Protein AF-A0A4R9WVE3-F1 (afdb_monomer)

Sequence (110 aa):
GKPPVSQAGTFTANPLSMVAGAAAMRALTELEIERLTALGAQVRSELGATLAASDLGGHVTGAASLFCVFIGDEEVKDYASAYHAWQQRQRLSRLISLCRDEGILLSRIG

Mean predicted aligned error: 4.65 Å

Secondary structure (DSSP, 8-state):
---SS----TTTT-HHHHHHHHHHHHH--HHHHHHHHHHHHHHHHHHHHHHHTSTT--EEE-STT--EEE-SSS---SHHHHHHHHHTTHHHHHHHHHHHHTT----TT-

Radius of gyration: 19.59 Å; Cα contacts (8 Å, |Δi|>4): 97; chains: 1; bounding box: 46×34×48 Å

Structure (mmCIF, N/CA/C/O backbone):
data_AF-A0A4R9WVE3-F1
#
_entry.id   AF-A0A4R9WVE3-F1
#
loop_
_atom_site.group_PDB
_atom_site.id
_atom_site.type_symbol
_atom_site.label_atom_id
_atom_site.label_alt_id
_atom_site.label_comp_id
_atom_site.label_asym_id
_atom_site.label_entity_id
_atom_site.label_seq_id
_atom_site.pdbx_PDB_ins_code
_atom_site.Cartn_x
_atom_site.Cartn_y
_atom_site.Cartn_z
_atom_site.occupancy
_atom_site.B_iso_or_equiv
_atom_site.auth_seq_id
_atom_site.auth_comp_id
_atom_site.auth_asym_id
_atom_site.auth_atom_id
_atom_site.pdbx_PDB_model_num
ATOM 1 N N . GLY A 1 1 ? 29.026 19.519 -27.426 1.00 76.00 1 GLY A N 1
ATOM 2 C CA . GLY A 1 1 ? 28.943 20.551 -26.372 1.00 76.00 1 GLY A CA 1
ATOM 3 C C . GLY A 1 1 ? 28.526 19.898 -25.072 1.00 76.00 1 GLY A C 1
ATOM 4 O O . GLY A 1 1 ? 27.863 18.869 -25.128 1.00 76.00 1 GLY A O 1
ATOM 5 N N . LYS A 1 2 ? 28.942 20.440 -23.924 1.00 67.62 2 LYS A N 1
ATOM 6 C CA . LYS A 1 2 ? 28.551 19.920 -22.603 1.00 67.62 2 LYS A CA 1
ATOM 7 C C . LYS A 1 2 ? 27.018 19.999 -22.465 1.00 67.62 2 LYS A C 1
ATOM 9 O O . LYS A 1 2 ? 26.458 21.001 -22.913 1.00 67.62 2 LYS A O 1
ATOM 14 N N . PRO A 1 3 ? 26.338 18.975 -21.918 1.00 79.38 3 PRO A N 1
ATOM 15 C CA . PRO A 1 3 ? 24.889 19.023 -21.774 1.00 79.38 3 PRO A CA 1
ATOM 16 C C . PRO A 1 3 ? 24.479 20.211 -20.884 1.00 79.38 3 PRO A C 1
ATOM 18 O O . PRO A 1 3 ? 25.190 20.510 -19.920 1.00 79.38 3 PRO A O 1
ATOM 21 N N . PRO A 1 4 ? 23.350 20.882 -21.187 1.00 85.94 4 PRO A N 1
ATOM 22 C CA . PRO A 1 4 ? 22.867 22.036 -20.422 1.00 85.94 4 PRO A CA 1
ATOM 23 C C . PRO A 1 4 ? 22.509 21.676 -18.972 1.00 85.94 4 PRO A C 1
ATOM 25 O O . PRO A 1 4 ? 22.578 22.532 -18.096 1.00 85.94 4 PRO A O 1
ATOM 28 N N . VAL A 1 5 ? 22.194 20.403 -18.707 1.00 88.12 5 VAL A N 1
ATOM 29 C CA . VAL A 1 5 ? 22.042 19.838 -17.362 1.00 88.12 5 VAL A CA 1
ATOM 30 C C . VAL A 1 5 ? 22.791 18.508 -17.313 1.00 88.12 5 VAL A C 1
ATOM 32 O O . VAL A 1 5 ? 22.510 17.596 -18.087 1.00 88.12 5 VAL A O 1
ATOM 35 N N . SER A 1 6 ? 23.771 18.395 -16.418 1.00 88.69 6 SER A N 1
ATOM 36 C CA . SER A 1 6 ? 24.527 17.157 -16.222 1.00 88.69 6 SER A CA 1
ATOM 37 C C . SER A 1 6 ? 23.801 16.259 -15.225 1.00 88.69 6 SER A C 1
ATOM 39 O O . SER A 1 6 ? 23.819 16.544 -14.031 1.00 88.69 6 SER A O 1
ATOM 41 N N . GLN A 1 7 ? 23.218 15.155 -15.693 1.00 87.50 7 GLN A N 1
ATOM 42 C CA . GLN A 1 7 ? 22.699 14.094 -14.829 1.00 87.50 7 GLN A CA 1
ATOM 43 C C . GLN A 1 7 ? 23.566 12.838 -14.983 1.00 87.50 7 GLN A C 1
ATOM 45 O O . GLN A 1 7 ? 23.334 12.004 -15.853 1.00 87.50 7 GLN A O 1
ATOM 50 N N . ALA A 1 8 ? 24.588 12.717 -14.140 1.00 88.62 8 ALA A N 1
ATOM 51 C CA . ALA A 1 8 ? 25.429 11.528 -14.054 1.00 88.62 8 ALA A CA 1
ATOM 52 C C . ALA A 1 8 ? 25.151 10.783 -12.742 1.00 88.62 8 ALA A C 1
ATOM 54 O O . ALA A 1 8 ? 24.763 11.389 -11.746 1.00 88.62 8 ALA A O 1
ATOM 55 N N . GLY A 1 9 ? 25.388 9.475 -12.722 1.00 92.62 9 GLY A N 1
ATOM 56 C CA . GLY A 1 9 ? 25.367 8.688 -11.493 1.00 92.62 9 GLY A CA 1
ATOM 57 C C . GLY A 1 9 ? 25.704 7.233 -11.776 1.00 92.62 9 GLY A C 1
ATOM 58 O O . GLY A 1 9 ? 25.056 6.624 -12.620 1.00 92.62 9 GLY A O 1
ATOM 59 N N . THR A 1 10 ? 26.685 6.678 -11.062 1.00 94.56 10 THR A N 1
ATOM 60 C CA . THR A 1 10 ? 27.261 5.338 -11.296 1.00 94.56 10 THR A CA 1
ATOM 61 C C . THR A 1 10 ? 26.223 4.215 -11.363 1.00 94.56 10 THR A C 1
ATOM 63 O O . THR A 1 10 ? 26.401 3.259 -12.108 1.00 94.56 10 THR A O 1
ATOM 66 N N . PHE A 1 11 ? 25.125 4.335 -10.613 1.00 95.19 11 PHE A N 1
ATOM 67 C CA . PHE A 1 11 ? 24.059 3.328 -10.565 1.00 95.19 11 PHE A CA 1
ATOM 68 C C . PHE A 1 11 ? 22.808 3.699 -11.367 1.00 95.19 11 PHE A C 1
ATOM 70 O O . PHE A 1 11 ? 21.861 2.908 -11.424 1.00 95.19 11 PHE A O 1
ATOM 77 N N . THR A 1 12 ? 22.787 4.876 -11.994 1.00 95.94 12 THR A N 1
ATOM 78 C CA . THR A 1 12 ? 21.691 5.263 -12.887 1.00 95.94 12 THR A CA 1
ATOM 79 C C . THR A 1 12 ? 21.682 4.308 -14.073 1.00 95.94 12 THR A C 1
ATOM 81 O O . THR A 1 12 ? 22.721 4.079 -14.685 1.00 95.94 12 THR A O 1
ATOM 84 N N . ALA A 1 13 ? 20.517 3.734 -14.376 1.00 95.38 13 ALA A N 1
ATOM 85 C CA . ALA A 1 13 ? 20.352 2.727 -15.426 1.00 95.38 13 ALA A CA 1
ATOM 86 C C . ALA A 1 13 ? 21.244 1.476 -15.268 1.00 95.38 13 ALA A C 1
ATOM 88 O O . ALA A 1 13 ? 21.583 0.826 -16.257 1.00 95.38 13 ALA A O 1
ATOM 89 N N . ASN A 1 14 ? 21.609 1.098 -14.034 1.00 97.44 14 ASN A N 1
ATOM 90 C CA . ASN A 1 14 ? 22.308 -0.168 -13.823 1.00 97.44 14 ASN A CA 1
ATOM 91 C C . ASN A 1 14 ? 21.451 -1.357 -14.339 1.00 97.44 14 ASN A C 1
ATOM 93 O O . ASN A 1 14 ? 20.222 -1.337 -14.182 1.00 97.44 14 ASN A O 1
ATOM 97 N N . PRO A 1 15 ? 22.060 -2.403 -14.932 1.00 98.06 15 PRO A N 1
ATOM 98 C CA . PRO A 1 15 ? 21.310 -3.483 -15.578 1.00 98.06 15 PRO A CA 1
ATOM 99 C C . PRO A 1 15 ? 20.340 -4.227 -14.656 1.00 98.06 15 PRO A C 1
ATOM 101 O O . PRO A 1 15 ? 19.257 -4.605 -15.096 1.00 98.06 15 PRO A O 1
ATOM 104 N N . LEU A 1 16 ? 20.690 -4.402 -13.376 1.00 98.25 16 LEU A N 1
ATOM 1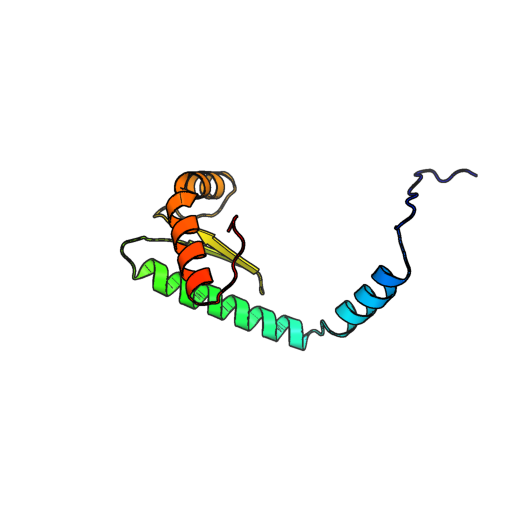05 C CA . LEU A 1 16 ? 19.838 -5.097 -12.411 1.00 98.25 16 LEU A CA 1
ATOM 106 C C . LEU A 1 16 ? 18.508 -4.358 -12.221 1.00 98.25 16 LEU A C 1
ATOM 108 O O . LEU A 1 16 ? 17.444 -4.957 -12.371 1.00 98.25 16 LEU A O 1
ATOM 112 N N . SER A 1 17 ? 18.560 -3.050 -11.954 1.00 98.25 17 SER A N 1
ATOM 113 C CA . SER A 1 17 ? 17.357 -2.228 -11.805 1.00 98.25 17 SER A CA 1
ATOM 114 C C . SER A 1 17 ? 16.536 -2.171 -13.091 1.00 98.25 17 SER A C 1
ATOM 116 O O . SER A 1 17 ? 15.311 -2.206 -13.023 1.00 98.25 17 SER A O 1
ATOM 118 N N . MET A 1 18 ? 17.179 -2.110 -14.261 1.00 98.50 18 MET A N 1
ATOM 119 C CA . MET A 1 18 ? 16.467 -2.042 -15.543 1.00 98.50 18 MET A CA 1
ATOM 120 C C . MET A 1 18 ? 15.732 -3.344 -15.870 1.00 98.50 18 MET A C 1
ATOM 122 O O . MET A 1 18 ? 14.568 -3.306 -16.268 1.00 98.50 18 MET A O 1
ATOM 126 N N . VAL A 1 19 ? 16.367 -4.499 -15.654 1.00 98.69 19 VAL A N 1
ATOM 127 C CA . VAL A 1 19 ? 15.738 -5.806 -15.896 1.00 98.69 19 VAL A CA 1
ATOM 128 C C . VAL A 1 19 ? 14.624 -6.074 -14.882 1.00 98.69 19 VAL A C 1
ATOM 130 O O . VAL A 1 19 ? 13.514 -6.426 -15.285 1.00 98.69 19 VAL A O 1
ATOM 133 N N . ALA A 1 20 ? 14.880 -5.858 -13.586 1.00 98.56 20 ALA A N 1
ATOM 134 C CA . ALA A 1 20 ? 13.877 -6.055 -12.539 1.00 98.56 20 ALA A CA 1
ATOM 135 C C . ALA A 1 20 ? 12.684 -5.099 -12.704 1.00 98.56 20 ALA A C 1
ATOM 137 O O . ALA A 1 20 ? 11.536 -5.528 -12.623 1.00 98.56 20 ALA A O 1
ATOM 138 N N . GLY A 1 21 ? 12.946 -3.824 -13.009 1.00 98.56 21 GLY A N 1
ATOM 139 C CA . GLY A 1 21 ? 11.909 -2.827 -13.265 1.00 98.56 21 GLY A CA 1
ATOM 140 C C . GLY A 1 21 ? 11.054 -3.178 -14.481 1.00 98.56 21 GLY A C 1
ATOM 141 O O . GLY A 1 21 ? 9.831 -3.161 -14.391 1.00 98.56 21 GLY A O 1
ATOM 142 N N . ALA A 1 22 ? 11.667 -3.575 -15.602 1.00 98.69 22 ALA A N 1
ATOM 143 C CA . ALA A 1 22 ? 10.920 -3.990 -16.789 1.00 98.69 22 ALA A CA 1
ATOM 144 C C . ALA A 1 22 ? 10.048 -5.230 -16.529 1.00 98.69 22 ALA A C 1
ATOM 146 O O . ALA A 1 22 ? 8.922 -5.298 -17.016 1.00 98.69 22 ALA A O 1
ATOM 147 N N . ALA A 1 23 ? 10.547 -6.205 -15.760 1.00 98.75 23 ALA A N 1
ATOM 148 C CA . ALA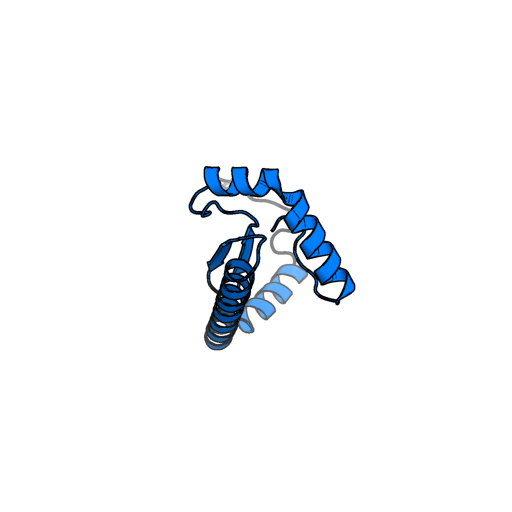 A 1 23 ? 9.760 -7.368 -15.357 1.00 98.75 23 ALA A CA 1
ATOM 149 C C . ALA A 1 23 ? 8.580 -6.974 -14.451 1.00 98.75 23 ALA A C 1
ATOM 151 O O . ALA A 1 23 ? 7.455 -7.392 -14.715 1.00 98.75 23 ALA A O 1
ATOM 152 N N . ALA A 1 24 ? 8.812 -6.118 -13.450 1.00 98.50 24 ALA A N 1
ATOM 153 C CA . ALA A 1 24 ? 7.768 -5.623 -12.554 1.00 98.50 24 ALA A CA 1
ATOM 154 C C . ALA A 1 24 ? 6.669 -4.859 -13.312 1.00 98.50 24 ALA A C 1
ATOM 156 O O . ALA A 1 24 ? 5.489 -5.144 -13.131 1.00 98.50 24 ALA A O 1
ATOM 157 N N . MET A 1 25 ? 7.046 -3.952 -14.220 1.00 98.44 25 MET A N 1
ATOM 158 C CA . MET A 1 25 ? 6.085 -3.174 -15.012 1.00 98.44 25 MET A CA 1
ATOM 159 C C . MET A 1 25 ? 5.269 -4.041 -15.977 1.00 98.44 25 MET A C 1
ATOM 161 O O . MET A 1 25 ? 4.095 -3.768 -16.186 1.00 98.44 25 MET A O 1
ATOM 165 N N . ARG A 1 26 ? 5.856 -5.102 -16.550 1.00 98.56 26 ARG A N 1
ATOM 166 C CA . ARG A 1 26 ? 5.115 -6.056 -17.398 1.00 98.56 26 ARG A CA 1
ATOM 167 C C . ARG A 1 26 ? 4.130 -6.912 -16.602 1.00 98.56 26 ARG A C 1
ATOM 169 O O . ARG A 1 26 ? 3.106 -7.302 -17.149 1.00 98.56 26 ARG A O 1
ATOM 176 N N . ALA A 1 27 ? 4.449 -7.221 -15.345 1.00 98.44 27 ALA A N 1
ATOM 177 C CA . ALA A 1 27 ? 3.562 -7.970 -14.458 1.00 98.44 27 ALA A CA 1
ATOM 178 C C . ALA A 1 27 ? 2.408 -7.109 -13.915 1.00 98.44 27 ALA A C 1
ATOM 180 O O . ALA A 1 27 ? 1.328 -7.632 -13.648 1.00 98.44 27 ALA A O 1
ATOM 181 N N . LEU A 1 28 ? 2.613 -5.794 -13.780 1.00 98.06 28 LEU A N 1
ATOM 182 C CA . LEU A 1 28 ? 1.601 -4.839 -13.328 1.00 98.06 28 LEU A CA 1
ATOM 183 C C . LEU A 1 28 ? 0.621 -4.480 -14.460 1.00 98.06 28 LEU A C 1
ATOM 185 O O . LEU A 1 28 ? 0.602 -3.362 -14.971 1.00 98.06 28 LEU A O 1
ATOM 189 N N . THR A 1 29 ? -0.169 -5.466 -14.876 1.00 98.56 29 THR A N 1
ATOM 190 C CA . THR A 1 29 ? -1.221 -5.306 -15.890 1.00 98.56 29 THR A CA 1
ATOM 191 C C . THR A 1 29 ? -2.404 -4.490 -15.359 1.00 98.56 29 THR A C 1
ATOM 193 O O . THR A 1 29 ? -2.568 -4.342 -14.149 1.00 98.56 29 THR A O 1
ATOM 196 N N . GLU A 1 30 ? -3.272 -4.005 -16.251 1.00 98.31 30 GLU A N 1
ATOM 197 C CA . GLU A 1 30 ? -4.518 -3.320 -15.865 1.00 98.31 30 GLU A CA 1
ATOM 198 C C . GLU A 1 30 ? -5.394 -4.192 -14.952 1.00 98.31 30 GLU A C 1
ATOM 200 O O . GLU A 1 30 ? -5.850 -3.721 -13.913 1.00 98.31 30 GLU A O 1
ATOM 205 N N . LEU A 1 31 ? -5.523 -5.488 -15.260 1.00 98.50 31 LEU A N 1
ATOM 206 C CA . LEU A 1 31 ? -6.260 -6.443 -14.429 1.00 98.50 31 LEU A CA 1
ATOM 207 C C . LEU A 1 31 ? -5.668 -6.563 -13.014 1.00 98.50 31 LEU A C 1
ATOM 209 O O . LEU A 1 31 ? -6.403 -6.622 -12.030 1.00 98.50 31 LEU A O 1
ATOM 213 N N . GLU A 1 32 ? -4.338 -6.578 -12.887 1.00 98.44 32 GLU A N 1
ATOM 214 C CA . GLU A 1 32 ? -3.690 -6.601 -11.571 1.00 98.44 32 GLU A CA 1
ATOM 215 C C . GLU A 1 32 ? -3.880 -5.281 -10.816 1.00 98.44 32 GLU A C 1
ATOM 217 O O . GLU A 1 32 ? -4.085 -5.300 -9.602 1.00 98.44 32 GLU A O 1
ATOM 222 N N . ILE A 1 33 ? -3.877 -4.138 -11.509 1.00 98.38 33 ILE A N 1
ATOM 223 C CA . ILE A 1 33 ? -4.182 -2.831 -10.908 1.00 98.38 33 ILE A CA 1
ATOM 224 C C . ILE A 1 33 ? -5.623 -2.803 -10.381 1.00 98.38 33 ILE A C 1
ATOM 226 O O . ILE A 1 33 ? -5.851 -2.356 -9.253 1.00 98.38 33 ILE A O 1
ATOM 230 N N . GLU A 1 34 ? -6.589 -3.306 -11.150 1.00 98.56 34 GLU A N 1
ATOM 231 C CA . GLU A 1 34 ? -7.989 -3.422 -10.727 1.00 98.56 34 GLU A CA 1
ATOM 232 C C . GLU A 1 34 ? -8.130 -4.344 -9.514 1.00 98.56 34 GLU A C 1
ATOM 234 O O . GLU A 1 34 ? -8.747 -3.967 -8.514 1.00 98.56 34 GLU A O 1
ATOM 239 N N . ARG A 1 35 ? -7.485 -5.517 -9.547 1.00 98.56 35 ARG A N 1
ATOM 240 C CA . ARG A 1 35 ? -7.483 -6.472 -8.431 1.00 98.56 35 ARG A CA 1
ATOM 241 C C . ARG A 1 35 ? -6.903 -5.857 -7.157 1.00 98.56 35 ARG A C 1
ATOM 243 O O . ARG A 1 35 ? -7.496 -5.976 -6.086 1.00 98.56 35 ARG A O 1
ATOM 250 N N . LEU A 1 36 ? -5.758 -5.181 -7.257 1.00 98.44 36 LEU A N 1
ATOM 251 C CA . LEU A 1 36 ? -5.112 -4.494 -6.136 1.00 98.44 36 LEU A CA 1
ATOM 252 C C . LEU A 1 36 ? -5.958 -3.324 -5.612 1.00 98.44 36 LEU A C 1
ATOM 254 O O . LEU A 1 36 ? -6.016 -3.096 -4.403 1.00 98.44 36 LEU A O 1
ATOM 258 N N . THR A 1 37 ? -6.648 -2.611 -6.503 1.00 98.56 37 THR A N 1
ATOM 259 C CA . THR A 1 37 ? -7.584 -1.539 -6.144 1.00 98.56 37 THR A CA 1
ATOM 260 C C . THR A 1 37 ? -8.781 -2.078 -5.368 1.00 98.56 37 THR A C 1
ATOM 262 O O . THR A 1 37 ? -9.140 -1.505 -4.339 1.00 98.56 37 THR A O 1
ATOM 265 N N . ALA A 1 38 ? -9.360 -3.198 -5.809 1.00 98.56 38 ALA A N 1
ATOM 266 C CA . ALA A 1 38 ? -10.463 -3.859 -5.118 1.00 98.56 38 ALA A CA 1
ATOM 267 C C . ALA A 1 38 ? -10.047 -4.346 -3.721 1.00 98.56 38 ALA A C 1
ATOM 269 O O . ALA A 1 38 ? -10.738 -4.061 -2.745 1.00 98.56 38 ALA A O 1
ATOM 270 N N . LEU A 1 39 ? -8.880 -4.989 -3.603 1.00 98.56 39 LEU A N 1
ATOM 271 C CA . LEU A 1 39 ? -8.339 -5.415 -2.308 1.00 98.56 39 LEU A CA 1
ATOM 272 C C . LEU A 1 39 ? -8.080 -4.234 -1.369 1.00 98.56 39 LEU A C 1
ATOM 274 O O . LEU A 1 39 ? -8.436 -4.287 -0.195 1.00 98.56 39 LEU A O 1
ATOM 278 N N . GLY A 1 40 ? -7.496 -3.145 -1.871 1.00 98.19 40 GLY A N 1
ATOM 279 C CA . GLY A 1 40 ? -7.283 -1.955 -1.053 1.00 98.19 40 GLY A CA 1
ATOM 280 C C . GLY A 1 40 ? -8.593 -1.293 -0.623 1.00 98.19 40 GLY A C 1
ATOM 281 O O . GLY A 1 40 ? -8.696 -0.829 0.511 1.00 98.19 40 GLY A O 1
ATOM 282 N N . ALA A 1 41 ? -9.617 -1.280 -1.482 1.00 98.44 41 ALA A N 1
ATOM 283 C CA . ALA A 1 41 ? -10.950 -0.802 -1.116 1.00 98.44 41 ALA A CA 1
ATOM 284 C C . ALA A 1 41 ? -11.588 -1.669 -0.021 1.00 98.44 41 ALA A C 1
ATOM 286 O O . ALA A 1 41 ? -12.117 -1.122 0.945 1.00 98.44 41 ALA A O 1
ATOM 287 N N . GLN A 1 42 ? -11.470 -2.995 -0.134 1.00 98.44 42 GLN A N 1
ATOM 288 C CA . GLN A 1 42 ? -11.943 -3.936 0.878 1.00 98.44 42 GLN A CA 1
ATOM 289 C C . GLN A 1 42 ? -11.260 -3.689 2.228 1.00 98.44 42 GLN A C 1
ATOM 291 O O . GLN A 1 42 ? -11.946 -3.454 3.219 1.00 98.44 42 GLN A O 1
ATOM 296 N N . VAL A 1 43 ? -9.923 -3.643 2.260 1.00 97.12 43 VAL A N 1
ATOM 297 C CA . VAL A 1 43 ? -9.158 -3.398 3.495 1.00 97.12 43 VAL A CA 1
ATOM 298 C C . VAL A 1 43 ? -9.540 -2.061 4.131 1.00 97.12 43 VAL A C 1
ATOM 300 O O . VAL A 1 43 ? -9.803 -2.013 5.330 1.00 97.12 43 VAL A O 1
ATOM 303 N N . ARG A 1 44 ? -9.625 -0.972 3.351 1.00 97.56 44 ARG A N 1
ATOM 304 C CA . ARG A 1 44 ? -10.032 0.338 3.890 1.00 97.56 44 ARG A CA 1
ATOM 305 C C . ARG A 1 44 ? -11.452 0.316 4.453 1.00 97.56 44 ARG A C 1
ATOM 307 O O . ARG A 1 44 ? -11.682 0.899 5.509 1.00 97.56 44 ARG A O 1
ATOM 314 N N . SER A 1 45 ? -12.380 -0.360 3.775 1.00 97.75 45 SER A N 1
ATOM 315 C CA . SER A 1 45 ? -13.770 -0.482 4.219 1.00 97.75 45 SER A CA 1
ATOM 316 C C . SER A 1 45 ? -13.888 -1.288 5.514 1.00 97.75 45 SER A C 1
ATOM 318 O O . SER A 1 45 ? -14.530 -0.838 6.459 1.00 97.75 45 SER A O 1
ATOM 320 N N . GLU A 1 46 ? -13.263 -2.463 5.581 1.00 97.31 46 GLU A N 1
ATOM 321 C CA . GLU A 1 46 ? -13.354 -3.359 6.740 1.00 97.31 46 GLU A CA 1
ATOM 322 C C . GLU A 1 46 ? -12.640 -2.789 7.970 1.00 97.31 46 GLU A C 1
ATOM 324 O O . GLU A 1 46 ? -13.193 -2.805 9.073 1.00 97.31 46 GLU A O 1
ATOM 329 N N . LEU A 1 47 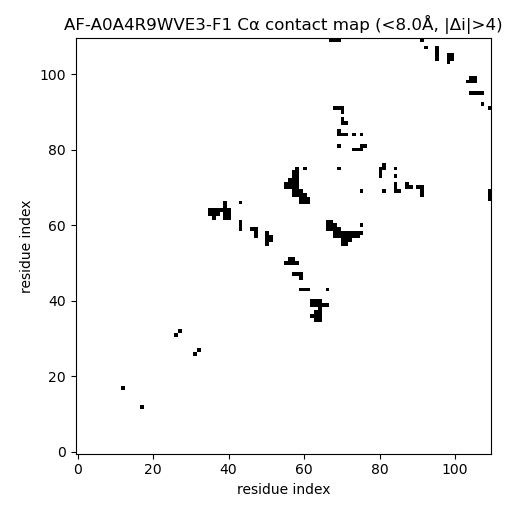? -11.444 -2.218 7.788 1.00 95.00 47 LEU A N 1
ATOM 330 C CA . LEU A 1 47 ? -10.737 -1.530 8.868 1.00 95.00 47 LEU A CA 1
ATOM 331 C C . LEU A 1 47 ? -11.512 -0.298 9.339 1.00 95.00 47 LEU A C 1
ATOM 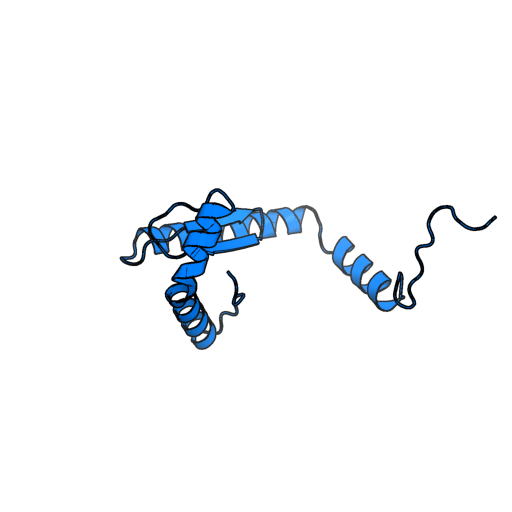333 O O . LEU A 1 47 ? -11.644 -0.095 10.543 1.00 95.00 47 LEU A O 1
ATOM 337 N N . GLY A 1 48 ? -12.062 0.496 8.415 1.00 94.94 48 GLY A N 1
ATOM 338 C CA . GLY A 1 48 ? -12.886 1.657 8.751 1.00 94.94 48 GLY A CA 1
ATOM 339 C C . GLY A 1 48 ? -14.122 1.275 9.567 1.00 94.94 48 GLY A C 1
ATOM 340 O O . GLY A 1 48 ? -14.378 1.876 10.607 1.00 94.94 48 GLY A O 1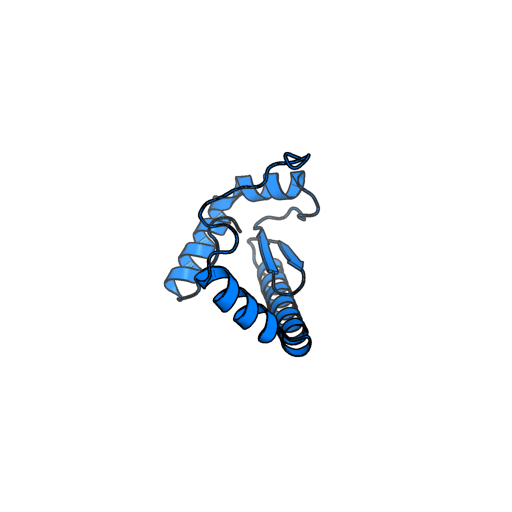
ATOM 341 N N . ALA A 1 49 ? -14.842 0.229 9.154 1.00 95.69 49 ALA A N 1
ATOM 342 C CA . ALA A 1 49 ? -15.999 -0.281 9.888 1.00 95.69 49 ALA A CA 1
ATOM 343 C C . ALA A 1 49 ? -15.618 -0.815 11.279 1.00 95.69 49 ALA A C 1
ATOM 345 O O . ALA A 1 49 ? -16.320 -0.558 12.255 1.00 95.69 49 ALA A O 1
ATOM 346 N N . THR A 1 50 ? -14.485 -1.516 11.383 1.00 94.75 50 THR A N 1
ATOM 347 C CA . THR A 1 50 ? -13.992 -2.067 12.654 1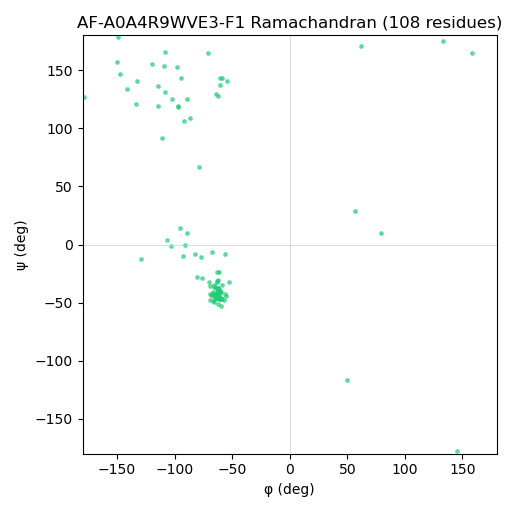.00 94.75 50 THR A CA 1
ATOM 348 C C . THR A 1 50 ? -13.584 -0.962 13.626 1.00 94.75 50 THR A C 1
ATOM 350 O O . THR A 1 50 ? -13.927 -1.025 14.804 1.00 94.75 50 THR A O 1
ATOM 353 N N . LEU A 1 51 ? -12.890 0.074 13.145 1.00 92.69 51 LEU A N 1
ATOM 354 C CA . LEU A 1 51 ? -12.502 1.225 13.963 1.00 92.69 51 LEU A CA 1
ATOM 355 C C . LEU A 1 51 ? -13.723 2.022 14.424 1.00 92.69 51 LEU A C 1
ATOM 357 O O . LEU A 1 51 ? -13.801 2.361 15.602 1.00 92.69 51 LEU A O 1
ATOM 361 N N . ALA A 1 52 ? -14.695 2.245 13.534 1.00 91.94 52 ALA A N 1
ATOM 362 C CA . ALA A 1 52 ? -15.941 2.937 13.860 1.00 91.94 52 ALA A CA 1
ATOM 363 C C . ALA A 1 52 ? -16.794 2.188 14.899 1.00 91.94 52 ALA A C 1
ATOM 365 O O . ALA A 1 52 ? -17.492 2.819 15.686 1.00 91.94 52 ALA A O 1
ATOM 366 N N . ALA A 1 53 ? -16.736 0.853 14.916 1.00 92.88 53 ALA A N 1
ATOM 367 C CA . ALA A 1 53 ? -17.423 0.021 15.904 1.00 92.88 53 ALA A CA 1
ATOM 368 C C . ALA A 1 53 ? -16.658 -0.124 17.235 1.00 92.88 53 ALA A C 1
ATOM 370 O O . ALA A 1 53 ? -17.184 -0.713 18.178 1.00 92.88 53 ALA A O 1
ATOM 371 N N . SER A 1 54 ? -15.417 0.363 17.311 1.00 90.31 54 SER A N 1
ATOM 372 C CA . SER A 1 54 ? -14.561 0.243 18.492 1.00 90.31 54 SER A CA 1
ATOM 373 C C . SER A 1 54 ? -14.583 1.507 19.352 1.00 90.31 54 SER A C 1
ATOM 375 O O . SER A 1 54 ? -14.690 2.615 18.834 1.00 90.31 54 SER A O 1
ATOM 377 N N . ASP A 1 55 ? -14.331 1.361 20.654 1.00 87.88 55 ASP A N 1
ATOM 378 C CA . ASP A 1 55 ? -14.181 2.498 21.581 1.00 87.88 55 ASP A CA 1
ATOM 379 C C . ASP A 1 55 ? -12.922 3.351 21.316 1.00 87.88 55 ASP A C 1
ATOM 381 O O . ASP A 1 55 ? -12.693 4.365 21.974 1.00 87.88 55 ASP A O 1
ATOM 385 N N . LEU A 1 56 ? -12.049 2.918 20.399 1.00 84.75 56 LEU A N 1
ATOM 386 C CA . LEU A 1 56 ? -10.817 3.632 20.067 1.00 84.75 56 LEU A CA 1
ATOM 387 C C . LEU A 1 56 ? -11.052 4.799 19.108 1.00 84.75 56 LEU A C 1
ATOM 389 O O . LEU A 1 56 ? -10.239 5.730 19.113 1.00 84.75 56 LEU A O 1
ATOM 393 N N . GLY A 1 57 ? -12.094 4.700 18.273 1.00 87.50 57 GLY A N 1
ATOM 394 C CA . GLY A 1 57 ? -12.257 5.532 17.087 1.00 87.50 57 GLY A CA 1
ATOM 395 C C . GLY A 1 57 ? -11.127 5.331 16.068 1.00 87.50 57 GLY A C 1
ATOM 396 O O . GLY A 1 57 ? -10.109 4.673 16.320 1.00 87.50 57 GLY A O 1
ATOM 397 N N . GLY A 1 58 ? -11.288 5.910 14.884 1.00 90.50 58 GLY A N 1
ATOM 398 C CA . GLY A 1 58 ? -10.220 5.944 13.896 1.00 90.50 58 GLY A CA 1
ATOM 399 C C . GLY A 1 58 ? -10.696 6.149 12.470 1.00 90.50 58 GLY A C 1
ATOM 400 O O . GLY A 1 58 ? -11.864 5.971 12.131 1.00 90.50 58 GLY A O 1
ATOM 401 N N . HIS A 1 59 ? -9.735 6.490 11.621 1.00 91.88 59 HIS A N 1
ATOM 402 C CA . HIS A 1 59 ? -9.946 6.784 10.215 1.00 91.88 59 HIS A CA 1
ATOM 403 C C . HIS A 1 59 ? -8.921 6.041 9.368 1.00 91.88 59 HIS A C 1
ATOM 405 O O . HIS A 1 59 ? -7.739 5.962 9.708 1.00 91.88 59 HIS A O 1
ATOM 411 N N . VAL A 1 60 ? -9.372 5.523 8.229 1.00 94.12 60 VAL A N 1
ATOM 412 C CA . VAL A 1 60 ? -8.495 4.905 7.237 1.00 94.12 60 VAL A CA 1
ATOM 413 C C . VAL A 1 60 ? -8.535 5.749 5.977 1.00 94.12 60 VAL A C 1
ATOM 415 O O . VAL A 1 60 ? -9.587 5.925 5.367 1.00 94.12 60 VAL A O 1
ATOM 418 N N . THR A 1 61 ? -7.380 6.269 5.582 1.00 94.44 61 THR A N 1
ATOM 419 C CA . THR A 1 61 ? -7.222 7.038 4.339 1.00 94.44 61 THR A CA 1
ATOM 420 C C . THR A 1 61 ? -6.440 6.216 3.322 1.00 94.44 61 THR A C 1
ATOM 422 O O . THR A 1 61 ? -5.836 5.202 3.671 1.00 94.44 61 THR A O 1
ATOM 425 N N . GLY A 1 62 ? -6.446 6.622 2.054 1.00 94.38 62 GLY A N 1
ATOM 426 C CA . GLY A 1 62 ? -5.638 5.996 1.011 1.00 94.38 62 GLY A CA 1
ATOM 427 C C . GLY A 1 62 ? -6.326 5.967 -0.345 1.00 94.38 62 GLY A C 1
ATOM 428 O O . GLY A 1 62 ? -7.436 6.467 -0.511 1.00 94.38 62 GLY A O 1
ATOM 429 N N . ALA A 1 63 ? -5.654 5.363 -1.319 1.00 96.62 63 ALA A N 1
ATOM 430 C CA . ALA A 1 63 ? -6.128 5.255 -2.693 1.00 96.62 63 ALA A CA 1
ATOM 431 C C . ALA A 1 63 ? -5.635 3.949 -3.323 1.00 96.62 63 ALA A C 1
ATOM 433 O O . ALA A 1 63 ? -4.533 3.491 -3.021 1.00 96.62 63 ALA A O 1
ATOM 434 N N . ALA A 1 64 ? -6.442 3.363 -4.213 1.00 96.81 64 ALA A N 1
ATOM 435 C CA . ALA A 1 64 ? -6.151 2.084 -4.864 1.00 96.81 64 ALA A CA 1
ATOM 436 C C . ALA A 1 64 ? -5.750 1.005 -3.842 1.00 96.81 64 ALA A C 1
ATOM 438 O O . ALA A 1 64 ? -6.558 0.679 -2.976 1.00 96.81 64 ALA A O 1
ATOM 439 N N . SER A 1 65 ? -4.520 0.495 -3.899 1.00 97.25 65 SER A N 1
ATOM 440 C CA . SER A 1 65 ? -3.978 -0.516 -2.983 1.00 97.25 65 SER A CA 1
ATOM 441 C C . SER A 1 65 ? -3.264 0.049 -1.754 1.00 97.25 65 SER A C 1
ATOM 443 O O . SER A 1 65 ? -2.751 -0.713 -0.940 1.00 97.25 65 SER A O 1
ATOM 445 N N . LEU A 1 66 ? -3.184 1.374 -1.626 1.00 96.94 66 LEU A N 1
ATOM 446 C CA . LEU A 1 66 ? -2.544 2.048 -0.503 1.00 96.94 66 LEU A CA 1
ATOM 447 C C . LEU A 1 66 ? -3.580 2.405 0.560 1.00 96.94 66 LEU A C 1
ATOM 449 O O . LEU A 1 66 ? -4.714 2.794 0.252 1.00 96.94 66 LEU A O 1
ATOM 453 N N . PHE A 1 67 ? -3.171 2.306 1.817 1.00 95.56 67 PHE A N 1
ATOM 454 C CA . PHE A 1 67 ? -3.956 2.745 2.958 1.00 95.56 67 PHE A CA 1
ATOM 455 C C . PHE A 1 67 ? -3.043 3.185 4.103 1.00 95.56 67 PHE A C 1
ATOM 457 O O . PHE A 1 67 ? -1.889 2.772 4.165 1.00 95.56 67 PHE A O 1
ATOM 464 N N . CYS A 1 68 ? -3.574 4.026 4.984 1.00 94.06 68 CYS A N 1
ATOM 465 C CA . CYS A 1 68 ? -2.923 4.479 6.207 1.00 94.06 68 CYS A CA 1
ATOM 466 C C . CYS A 1 68 ? -3.972 4.567 7.319 1.00 94.06 68 CYS A C 1
ATOM 468 O O . CYS A 1 68 ? -5.077 5.076 7.092 1.00 94.06 68 CYS A O 1
ATOM 470 N N . VAL A 1 69 ? -3.631 4.043 8.498 1.00 92.94 69 VAL A N 1
ATOM 471 C CA . VAL A 1 69 ? -4.529 3.959 9.656 1.00 92.94 69 VAL A CA 1
ATOM 472 C C . VAL A 1 69 ? -4.197 5.054 10.662 1.00 92.94 69 VAL A C 1
ATOM 474 O O . VAL A 1 69 ? -3.079 5.135 11.169 1.00 92.94 69 VAL A O 1
ATOM 477 N N . PHE A 1 70 ? -5.208 5.841 11.013 1.00 92.12 70 PHE A N 1
ATOM 478 C CA . PHE A 1 70 ? -5.164 6.840 12.071 1.00 92.12 70 PHE A CA 1
ATOM 479 C C . PHE A 1 70 ? -6.117 6.431 13.195 1.00 92.12 70 PHE A C 1
ATOM 481 O O . PHE A 1 70 ? -7.238 6.001 12.935 1.00 92.12 70 PHE A O 1
ATOM 488 N N . ILE A 1 71 ? -5.671 6.554 14.446 1.00 90.19 71 ILE A N 1
ATOM 489 C CA . ILE A 1 71 ? -6.480 6.251 15.635 1.00 90.19 71 ILE A CA 1
ATOM 490 C C . ILE A 1 71 ? -6.830 7.566 16.325 1.00 90.19 71 ILE A C 1
ATOM 492 O O . ILE A 1 71 ? -5.927 8.364 16.577 1.00 90.19 71 ILE A O 1
ATOM 496 N N . GLY A 1 72 ? -8.104 7.753 16.660 1.00 86.94 72 GLY A N 1
ATOM 497 C CA . GLY A 1 72 ? -8.639 8.977 17.255 1.00 86.94 72 GLY A CA 1
ATOM 498 C C . GLY A 1 72 ? -9.922 9.439 16.566 1.00 86.94 72 GLY A C 1
ATOM 499 O O . GLY A 1 72 ? -10.337 8.859 15.564 1.00 86.94 72 GLY A O 1
ATOM 500 N N . ASP A 1 73 ? -10.527 10.487 17.119 1.00 83.06 73 ASP A N 1
ATOM 501 C CA . ASP A 1 73 ? -11.878 10.936 16.747 1.00 83.06 73 ASP A CA 1
ATOM 502 C C . ASP A 1 73 ? -11.883 12.018 15.655 1.00 83.06 73 ASP A C 1
ATOM 504 O O . ASP A 1 73 ? -12.938 12.398 15.146 1.00 83.06 73 ASP A O 1
ATOM 508 N N . GLU A 1 74 ? -10.709 12.558 15.319 1.00 84.94 74 GLU A N 1
ATOM 509 C CA . GLU A 1 74 ? -10.574 13.605 14.312 1.00 84.94 74 GLU A CA 1
ATOM 510 C C . GLU A 1 74 ? -10.376 13.017 12.915 1.00 84.94 74 GLU A C 1
ATOM 512 O O . GLU A 1 74 ? -9.434 12.263 12.652 1.00 84.94 74 GLU A O 1
ATOM 517 N N . GLU A 1 75 ? -11.239 13.439 11.993 1.00 90.00 75 GLU A N 1
ATOM 518 C CA . GLU A 1 75 ? -11.125 13.095 10.583 1.00 90.00 75 GLU A CA 1
ATOM 519 C C . GLU A 1 75 ? -9.816 13.636 9.987 1.00 90.00 75 GLU A C 1
ATOM 521 O O . GLU A 1 75 ? -9.517 14.832 10.052 1.00 90.00 75 GLU A O 1
ATOM 526 N N . VAL A 1 76 ? -9.057 12.751 9.336 1.00 92.56 76 VAL A N 1
ATOM 527 C CA . VAL A 1 76 ? -7.808 13.100 8.652 1.00 92.56 76 VAL A CA 1
ATOM 528 C C . VAL A 1 76 ? -8.082 13.432 7.188 1.00 92.56 76 VAL A C 1
ATOM 530 O O . VAL A 1 76 ? -8.320 12.544 6.371 1.00 92.56 76 VAL A O 1
ATOM 533 N N . LYS A 1 77 ? -8.014 14.722 6.852 1.00 93.69 77 LYS A N 1
ATOM 534 C CA . LYS A 1 77 ? -8.332 15.256 5.511 1.00 93.69 77 LYS A CA 1
ATOM 535 C C . LYS A 1 77 ? -7.258 16.163 4.920 1.00 93.69 77 LYS A C 1
ATOM 537 O O . LYS A 1 77 ? -7.298 16.494 3.739 1.00 93.69 77 LYS A O 1
ATOM 542 N N . ASP A 1 78 ? -6.303 16.578 5.739 1.00 93.94 78 ASP A N 1
ATOM 543 C CA . ASP A 1 78 ? -5.215 17.466 5.362 1.00 93.94 78 ASP A CA 1
ATOM 544 C C . ASP A 1 78 ? -3.961 17.159 6.187 1.00 93.94 78 ASP A C 1
ATOM 546 O O . ASP A 1 78 ? -3.934 16.277 7.047 1.00 93.94 78 ASP A O 1
ATOM 550 N N . TYR A 1 79 ? -2.888 17.894 5.909 1.00 92.81 79 TYR A N 1
ATOM 551 C CA . TYR A 1 79 ? -1.634 17.725 6.629 1.00 92.81 79 TYR A CA 1
ATOM 552 C C . TYR A 1 79 ? -1.767 18.015 8.132 1.00 92.81 79 TYR A C 1
ATOM 554 O O . TYR A 1 79 ? -1.167 17.312 8.942 1.00 92.81 79 TYR A O 1
ATOM 562 N N . ALA A 1 80 ? -2.529 19.044 8.515 1.00 93.50 80 ALA A N 1
ATOM 563 C CA . ALA A 1 80 ? -2.637 19.462 9.910 1.00 93.50 80 ALA A CA 1
ATOM 564 C C . ALA A 1 80 ? -3.333 18.385 10.754 1.00 93.50 80 ALA A C 1
ATOM 566 O O . ALA A 1 80 ? -2.790 17.961 11.773 1.00 93.50 80 ALA A O 1
ATOM 567 N N . SER A 1 81 ? -4.474 17.880 10.284 1.00 92.88 81 SER A N 1
ATOM 568 C CA . SER A 1 81 ? -5.205 16.764 10.899 1.00 92.88 81 SER A CA 1
ATOM 569 C C . SER A 1 81 ? -4.374 15.476 10.936 1.00 92.88 81 SER A C 1
ATOM 571 O O . SER A 1 81 ? -4.307 14.816 11.973 1.00 92.88 81 SER A O 1
ATOM 573 N N . ALA A 1 82 ? -3.640 15.154 9.863 1.00 91.19 82 ALA A N 1
ATOM 574 C CA . ALA A 1 82 ? -2.729 14.006 9.852 1.00 91.19 82 ALA A CA 1
ATOM 575 C C . ALA A 1 82 ? -1.601 14.146 10.889 1.00 91.19 82 ALA A C 1
ATOM 577 O O . ALA A 1 82 ? -1.253 13.183 11.576 1.00 91.19 82 ALA A O 1
ATOM 578 N N . TYR A 1 83 ? -1.030 15.345 11.025 1.00 90.75 83 TYR A N 1
ATOM 579 C CA . TYR A 1 83 ? 0.017 15.625 12.003 1.00 90.75 83 TYR A CA 1
ATOM 580 C C . TYR A 1 83 ? -0.509 15.542 13.442 1.00 90.75 83 TYR A C 1
ATOM 582 O O . TYR A 1 83 ? 0.157 14.958 14.299 1.00 90.75 83 TYR A O 1
ATOM 590 N N . HIS A 1 84 ? -1.715 16.051 13.706 1.00 89.69 84 HIS A N 1
ATOM 591 C CA . HIS A 1 84 ? -2.379 15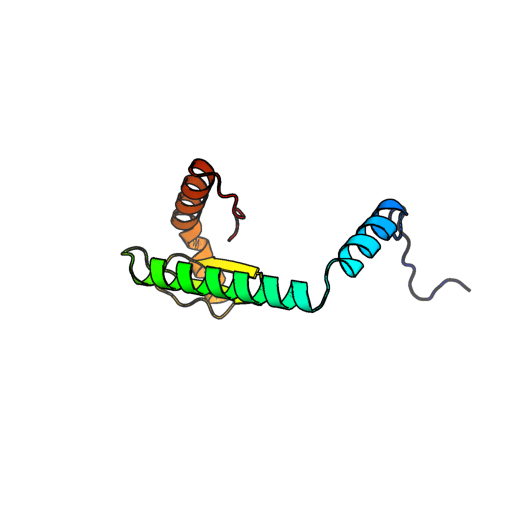.901 15.003 1.00 89.69 84 HIS A CA 1
ATOM 592 C C . HIS A 1 84 ? -2.618 14.428 15.357 1.00 89.69 84 HIS A C 1
ATOM 594 O O . HIS A 1 84 ? -2.229 13.990 16.443 1.00 89.69 84 HIS A O 1
ATOM 600 N N . ALA A 1 85 ? -3.138 13.629 14.424 1.00 88.19 85 ALA A N 1
ATOM 601 C CA . ALA A 1 85 ? -3.297 12.189 14.624 1.00 88.19 85 ALA A CA 1
ATOM 602 C C . ALA A 1 85 ? -1.944 11.481 14.858 1.00 88.19 85 ALA A C 1
ATOM 604 O O . ALA A 1 85 ? -1.822 10.609 15.723 1.00 88.19 85 ALA A O 1
ATOM 605 N N . TRP A 1 86 ? -0.880 11.896 14.158 1.00 86.00 86 TRP A N 1
ATOM 606 C CA . TRP A 1 86 ? 0.470 11.352 14.350 1.00 86.00 86 TRP A CA 1
ATOM 607 C C . TRP A 1 86 ? 1.036 11.609 15.754 1.00 86.00 86 TRP A C 1
ATOM 609 O O . TRP A 1 86 ? 1.749 10.761 16.300 1.00 86.00 86 TRP A O 1
ATO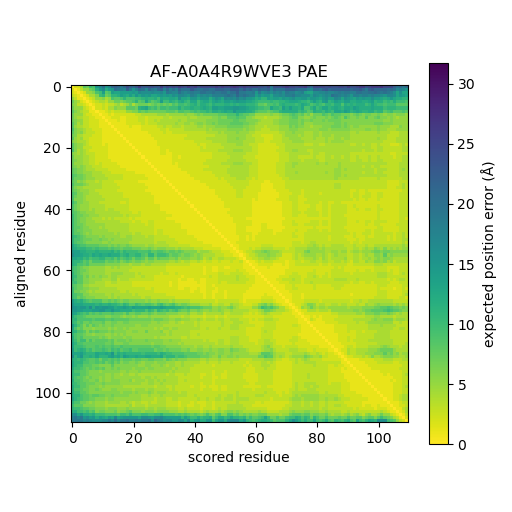M 619 N N . GLN A 1 87 ? 0.693 12.727 16.399 1.00 86.50 87 GLN A N 1
ATOM 620 C CA . GLN A 1 87 ? 1.096 12.982 17.789 1.00 86.50 87 GLN A CA 1
ATOM 621 C C . GLN A 1 87 ? 0.538 11.926 18.760 1.00 86.50 87 GLN A C 1
ATOM 623 O O . GLN A 1 87 ? 1.145 11.656 19.797 1.00 86.50 87 GLN A O 1
ATOM 628 N N . GLN A 1 88 ? -0.556 11.256 18.391 1.00 82.75 88 GLN A N 1
ATOM 629 C CA . GLN A 1 88 ? -1.206 10.197 19.165 1.00 82.75 88 GLN A CA 1
ATOM 630 C C . GLN A 1 88 ? -0.765 8.774 18.758 1.00 82.75 88 GLN A C 1
ATOM 632 O O . GLN A 1 88 ? -1.356 7.777 19.186 1.00 82.75 88 GLN A O 1
ATOM 637 N N . ARG A 1 89 ? 0.336 8.636 17.998 1.00 85.44 89 ARG A N 1
ATOM 638 C CA . ARG A 1 89 ? 0.855 7.363 17.442 1.00 85.44 89 ARG A CA 1
ATOM 639 C C . ARG A 1 89 ? 1.150 6.239 18.440 1.00 85.44 89 ARG A C 1
ATOM 641 O O . ARG A 1 89 ? 1.482 5.134 18.015 1.00 85.44 89 ARG A O 1
ATOM 648 N N . GLN A 1 90 ? 1.089 6.480 19.750 1.00 8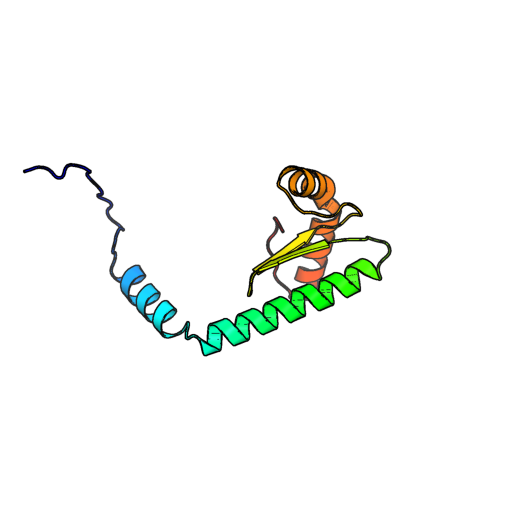9.00 90 GLN A N 1
ATOM 649 C CA . GLN A 1 90 ? 1.277 5.427 20.756 1.00 89.00 90 GLN A CA 1
ATOM 650 C C . GLN A 1 90 ? 0.215 4.327 20.616 1.00 89.00 90 GLN A C 1
ATOM 652 O O . GLN A 1 90 ? 0.548 3.143 20.685 1.00 89.00 90 GLN A O 1
ATOM 657 N N . ARG A 1 91 ? -1.042 4.710 20.343 1.00 88.00 91 ARG A N 1
ATOM 658 C CA . ARG A 1 91 ? -2.143 3.761 20.108 1.00 88.00 91 ARG A CA 1
ATOM 659 C C . ARG A 1 91 ? -1.905 2.941 18.839 1.00 88.00 91 ARG A C 1
ATOM 661 O O . ARG A 1 91 ? -1.951 1.715 18.888 1.00 88.00 91 ARG A O 1
ATOM 668 N N . LEU A 1 92 ? -1.532 3.610 17.746 1.00 89.69 92 LEU A N 1
ATOM 669 C CA . LEU A 1 92 ? -1.159 2.962 16.485 1.00 89.69 92 LEU A CA 1
ATOM 670 C C . LEU A 1 92 ? 0.042 2.015 16.656 1.00 89.69 92 LEU A C 1
ATOM 672 O O . LEU A 1 92 ? 0.036 0.903 16.143 1.00 89.69 92 LEU A O 1
ATOM 676 N N . SER A 1 93 ? 1.052 2.407 17.436 1.00 91.31 93 SER A N 1
ATOM 677 C CA . SER A 1 93 ? 2.225 1.563 17.709 1.00 91.31 93 SER A CA 1
ATOM 678 C C . SER A 1 93 ? 1.845 0.273 18.434 1.00 91.31 93 SER A C 1
ATOM 680 O O . SER A 1 93 ? 2.413 -0.777 18.143 1.00 91.31 93 SER A O 1
ATOM 682 N N . ARG A 1 94 ? 0.874 0.333 19.356 1.00 91.56 94 ARG A N 1
ATOM 683 C CA . ARG A 1 94 ? 0.352 -0.856 20.039 1.00 91.56 94 ARG A CA 1
ATOM 684 C C . ARG A 1 94 ? -0.404 -1.769 19.076 1.00 91.56 94 ARG A C 1
ATOM 686 O O . ARG A 1 94 ? -0.171 -2.971 19.113 1.00 91.56 94 ARG A O 1
ATOM 693 N N . LEU A 1 95 ? -1.241 -1.205 18.203 1.00 90.25 95 LEU A N 1
ATOM 694 C CA . LEU A 1 95 ? -1.919 -1.962 17.147 1.00 90.25 95 LEU A CA 1
ATOM 695 C C . LEU A 1 95 ? -0.907 -2.678 16.242 1.00 90.25 95 LEU A C 1
ATOM 697 O O . LEU A 1 95 ? -1.028 -3.874 16.023 1.00 90.25 95 LEU A O 1
ATOM 701 N N . ILE A 1 96 ? 0.135 -1.979 15.786 1.00 92.56 96 ILE A N 1
ATOM 702 C CA . ILE A 1 96 ? 1.176 -2.558 14.923 1.00 92.56 96 ILE A CA 1
ATOM 703 C C . ILE A 1 96 ? 1.935 -3.692 15.625 1.00 92.56 96 ILE A C 1
ATOM 705 O O . ILE A 1 96 ? 2.283 -4.679 14.978 1.00 92.56 96 ILE A O 1
ATOM 709 N N . SER A 1 97 ? 2.202 -3.573 16.930 1.00 93.69 97 SER A N 1
ATOM 710 C CA . SER A 1 97 ? 2.801 -4.670 17.700 1.00 93.69 97 SER A CA 1
ATOM 711 C C . SER A 1 97 ? 1.882 -5.891 17.752 1.00 93.69 97 SER A C 1
ATOM 713 O O . SER A 1 97 ? 2.349 -6.985 17.469 1.00 93.69 97 SER A O 1
ATOM 715 N N . LEU A 1 98 ? 0.582 -5.701 18.009 1.00 93.88 98 LEU A N 1
ATOM 716 C CA . LEU A 1 98 ? -0.394 -6.798 18.003 1.00 93.88 98 LEU A CA 1
ATOM 717 C C . LEU A 1 98 ? -0.502 -7.456 16.623 1.00 93.88 98 LEU A C 1
ATOM 719 O O . LEU A 1 98 ? -0.462 -8.675 16.521 1.00 93.88 98 LEU A O 1
ATOM 723 N N . CYS A 1 99 ? -0.563 -6.661 15.551 1.00 93.94 99 CYS A N 1
ATOM 724 C CA . CYS A 1 99 ? -0.534 -7.183 14.186 1.00 93.94 99 CYS A CA 1
ATOM 725 C C . CYS A 1 99 ? 0.704 -8.054 13.955 1.00 93.94 99 CYS A C 1
ATOM 727 O O . CYS A 1 99 ? 0.582 -9.141 13.404 1.00 93.94 99 CYS A O 1
ATOM 729 N N . ARG A 1 100 ? 1.884 -7.612 14.409 1.00 95.88 100 ARG A N 1
ATOM 730 C CA . ARG A 1 100 ? 3.122 -8.385 14.268 1.00 95.88 100 ARG A CA 1
ATOM 731 C C . ARG A 1 100 ? 3.067 -9.707 15.025 1.00 95.88 100 ARG A C 1
ATOM 733 O O . ARG A 1 100 ? 3.522 -10.707 14.476 1.00 95.88 100 ARG A O 1
ATOM 740 N N . ASP A 1 101 ? 2.551 -9.695 16.250 1.00 97.50 101 ASP A N 1
ATOM 741 C CA . ASP A 1 101 ? 2.414 -10.901 17.072 1.00 97.50 101 ASP A CA 1
ATOM 742 C C . ASP A 1 101 ? 1.475 -11.922 16.397 1.00 97.50 101 ASP A C 1
ATOM 744 O O . ASP A 1 101 ? 1.718 -13.124 16.472 1.00 97.50 101 ASP A O 1
ATOM 748 N N . GLU A 1 102 ? 0.497 -11.439 15.622 1.00 97.06 102 GLU A N 1
ATOM 749 C CA . GLU A 1 102 ? -0.409 -12.232 14.774 1.00 97.06 102 GLU A CA 1
ATOM 750 C C . GLU A 1 102 ? 0.122 -12.481 13.340 1.00 97.06 102 GLU A C 1
ATOM 752 O O . GLU A 1 102 ? -0.602 -12.950 12.462 1.00 97.06 102 GLU A O 1
ATOM 757 N N . GLY A 1 103 ? 1.390 -12.164 13.056 1.00 97.25 103 GLY A N 1
ATOM 758 C CA . GLY A 1 103 ? 2.027 -12.424 11.756 1.00 97.25 103 GLY A CA 1
ATOM 759 C C . GLY A 1 103 ? 1.701 -11.423 10.638 1.00 97.25 103 GLY A C 1
ATOM 760 O O . GLY A 1 103 ? 2.080 -11.637 9.486 1.00 97.25 103 GLY A O 1
ATOM 761 N N . ILE A 1 104 ? 1.046 -10.306 10.956 1.00 96.12 104 ILE A N 1
ATOM 762 C CA . ILE A 1 104 ? 0.714 -9.219 10.030 1.00 96.12 104 ILE A CA 1
ATOM 763 C C . ILE A 1 104 ? 1.765 -8.108 10.141 1.00 96.12 104 ILE A C 1
ATOM 765 O O . ILE A 1 104 ? 1.938 -7.467 11.179 1.00 96.12 104 ILE A O 1
ATOM 769 N N . LEU A 1 105 ? 2.461 -7.832 9.038 1.00 94.56 105 LEU A N 1
ATOM 770 C CA . LEU A 1 105 ? 3.477 -6.782 8.981 1.00 94.56 105 LEU A CA 1
ATOM 771 C C . LEU A 1 105 ? 2.899 -5.487 8.408 1.00 94.56 105 LEU A C 1
ATOM 773 O O . LEU A 1 105 ? 2.503 -5.432 7.247 1.00 94.56 105 LEU A O 1
ATOM 777 N N . LEU A 1 106 ? 2.919 -4.431 9.222 1.00 92.81 106 LEU A N 1
ATOM 778 C CA . LEU A 1 106 ? 2.531 -3.076 8.831 1.00 92.81 106 LEU A CA 1
ATOM 779 C C . LEU A 1 106 ? 3.690 -2.090 9.005 1.00 92.81 106 LEU A C 1
ATOM 781 O O . LEU A 1 106 ? 4.597 -2.281 9.823 1.00 92.81 106 LEU A O 1
ATOM 785 N N . SER A 1 107 ? 3.628 -1.008 8.230 1.00 89.75 107 SER A N 1
ATOM 786 C CA . SER A 1 107 ? 4.493 0.161 8.372 1.00 89.75 107 SER A CA 1
ATOM 787 C C . SER A 1 107 ? 4.431 0.717 9.797 1.00 89.75 107 SER A C 1
ATOM 789 O O . SER A 1 107 ? 3.372 0.792 10.412 1.00 89.75 107 SER A O 1
ATOM 791 N N . ARG A 1 108 ? 5.578 1.157 10.333 1.00 78.50 108 ARG A N 1
ATOM 792 C CA . ARG A 1 108 ? 5.652 1.770 11.673 1.00 78.50 108 ARG A CA 1
ATOM 793 C C . ARG A 1 108 ? 5.168 3.220 11.718 1.00 78.50 108 ARG A C 1
ATOM 795 O O . ARG A 1 108 ? 5.081 3.780 12.810 1.00 78.50 108 ARG A O 1
ATOM 802 N N . ILE A 1 109 ? 4.943 3.838 10.562 1.00 70.56 109 ILE A N 1
ATOM 803 C CA . ILE A 1 109 ? 4.600 5.262 10.442 1.00 70.56 109 ILE A CA 1
ATOM 804 C C . ILE A 1 109 ? 3.129 5.501 10.082 1.00 70.56 109 ILE A C 1
ATOM 806 O O . ILE A 1 109 ? 2.740 6.659 9.959 1.00 70.56 109 ILE A O 1
ATOM 810 N N . GLY A 1 110 ? 2.329 4.433 9.999 1.00 60.41 110 GLY A N 1
ATOM 811 C CA . GLY A 1 110 ? 1.037 4.450 9.313 1.00 60.41 110 GLY A CA 1
ATOM 812 C C . GLY A 1 110 ? 1.161 3.868 7.918 1.00 60.41 110 GLY A C 1
ATOM 813 O O . GLY A 1 110 ? 2.263 3.998 7.324 1.00 60.41 110 GLY A O 1
#

Solvent-accessible surface area (backbone atoms only — not comparable to full-atom values): 6446 Å² total; per-residue (Å²): 129,84,68,98,69,83,86,81,58,96,68,64,85,34,68,66,62,50,54,52,48,53,52,51,59,68,65,60,37,72,70,50,51,52,53,39,25,51,52,22,48,49,50,43,50,54,52,31,54,52,26,64,74,37,97,64,32,31,45,54,49,71,56,52,63,46,67,35,67,42,55,35,86,71,77,66,83,50,71,67,44,43,50,57,39,54,76,50,40,67,60,50,52,50,50,50,50,52,35,44,78,73,73,41,87,69,64,93,85,70

Foldseek 3Di:
DPDPDDDDDPCVPPPVCVVVVVVVVVVCDPVVLQVLQVVLVVVQVVVQVVQCPDPFHWHWDDGRNDIDIFTDDDDDDDPVSLVVSQVVLVVVQVVQVVCVVVVHHDDSRD

pLDDT: mean 92.68, std 6.66, range [60.41, 98.75]

Nearest PDB structures (foldseek):
  6k8h-assembly1_A  TM=8.330E-01  e=4.014E-04  Sphaerobacter thermophilus DSM 20745
  4zm3-assembly1_A  TM=7.255E-01  e=1.982E-01  Streptomyces pactum
  4e29-assembly1_A  TM=3.809E-01  e=4.552E+00  Shigella flexneri
  6i05-assembly1_A  TM=2.726E-01  e=3.262E+00  Pseudomonas aeruginosa